Protein AF-A0A2R6JAK4-F1 (afdb_monomer)

Radius of gyration: 21.36 Å; Cα contacts (8 Å, 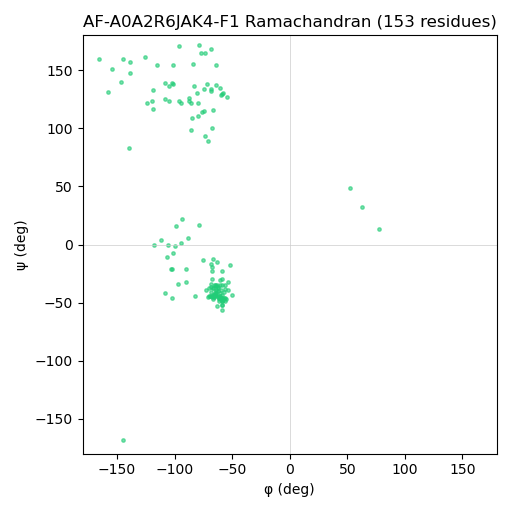|Δi|>4): 161; chains: 1; bounding box: 45×29×75 Å

Nearest PDB structures (foldseek):
  2oap-assembly1_2  TM=7.297E-01  e=2.676E-03  Archaeoglobus fulgidus DSM 4304
  2oap-assembly1_1  TM=7.590E-01  e=3.887E-03  Archaeoglobus fulgidus DSM 4304
  7p3f-assembly1_C  TM=3.387E-01  e=1.192E-01  Streptomyces coelicolor A3(2)
  7ype-assembly1_A  TM=3.867E-01  e=8.733E-01  African swine fever virus
  3dqg-assembly2_D  TM=3.217E-01  e=8.206E-01  Caenorhabditis elegans

Solvent-accessible surface area (backbone atoms only — not comparable to full-atom values): 9075 Å² total; per-residue (Å²): 111,68,72,58,53,54,50,51,55,52,51,51,54,48,45,54,46,67,38,65,48,67,52,86,87,57,61,60,70,68,69,31,36,43,98,88,68,43,74,28,74,28,41,74,68,18,50,47,71,69,48,58,56,95,50,22,64,41,33,37,46,73,51,72,50,75,77,45,81,52,45,29,34,40,39,35,25,42,26,75,81,78,72,44,81,44,82,42,81,32,47,58,72,74,49,73,69,54,48,53,49,50,54,51,50,51,56,50,46,56,51,47,62,73,66,47,88,57,76,57,79,80,77,55,56,74,70,54,50,51,52,51,52,52,54,52,46,51,55,53,34,43,75,69,71,73,51,93,72,80,87,72,77,91,122

Sequence (155 aa):
MEAAVETASTLARIVDTRTVDTDPGVDEEAFFATADGQTTVANRYDLEKAVPVAKRAHFREVTRYWVNKPYSFVVIFHSVKENEEKYYLVEPHVTEIEADLEDFLTRKLKTAIKYSSDEAAVEGSDADRDSVIEAETAQLLDRYGLYDGPIAGAG

Structure (mmCIF, N/CA/C/O backbone):
data_AF-A0A2R6JAK4-F1
#
_entry.id   AF-A0A2R6JAK4-F1
#
loop_
_atom_site.group_PDB
_atom_site.id
_atom_site.type_symbol
_atom_site.label_atom_id
_atom_site.label_alt_id
_atom_site.label_comp_id
_atom_site.label_asym_id
_atom_site.label_entity_id
_atom_site.label_seq_id
_atom_site.pdbx_PDB_ins_code
_atom_site.Cartn_x
_atom_site.Cartn_y
_atom_site.Cartn_z
_atom_site.occupancy
_atom_site.B_iso_or_equiv
_atom_site.auth_seq_id
_atom_site.auth_comp_id
_atom_site.auth_asym_id
_atom_site.auth_atom_id
_atom_site.pdbx_PDB_model_num
ATOM 1 N N . MET A 1 1 ? -2.879 6.536 -39.377 1.00 68.56 1 MET A N 1
ATOM 2 C CA . MET A 1 1 ? -2.091 5.375 -38.905 1.00 68.56 1 MET A CA 1
ATOM 3 C C . MET A 1 1 ? -0.776 5.819 -38.276 1.00 68.56 1 MET A C 1
ATOM 5 O O . MET A 1 1 ? -0.540 5.438 -37.144 1.00 68.56 1 MET A O 1
ATOM 9 N N . GLU A 1 2 ? 0.013 6.680 -38.922 1.00 82.62 2 GLU A N 1
ATOM 10 C CA . GLU A 1 2 ? 1.294 7.192 -38.390 1.00 82.62 2 GLU A CA 1
ATOM 11 C C . GLU A 1 2 ? 1.188 7.872 -37.008 1.00 82.62 2 GLU A C 1
ATOM 13 O O . GLU A 1 2 ? 1.863 7.456 -36.073 1.00 82.62 2 GLU A O 1
ATOM 18 N N . ALA A 1 3 ? 0.234 8.793 -36.819 1.00 86.62 3 ALA A N 1
ATOM 19 C CA . ALA A 1 3 ? 0.002 9.448 -35.522 1.00 86.62 3 ALA A CA 1
ATOM 20 C C . ALA A 1 3 ? -0.384 8.478 -34.381 1.00 86.62 3 ALA A C 1
ATOM 22 O O . ALA A 1 3 ? -0.061 8.707 -33.215 1.00 86.62 3 ALA A O 1
ATOM 23 N N . ALA A 1 4 ? -1.060 7.368 -34.704 1.00 89.31 4 ALA A N 1
ATOM 24 C CA . ALA A 1 4 ? -1.416 6.349 -33.714 1.00 89.31 4 ALA A CA 1
ATOM 25 C C . ALA A 1 4 ? -0.182 5.545 -33.271 1.00 89.31 4 ALA A C 1
ATOM 27 O O . ALA A 1 4 ? -0.029 5.262 -32.085 1.00 89.31 4 ALA A O 1
ATOM 28 N N . VAL A 1 5 ? 0.722 5.233 -34.206 1.00 92.31 5 VAL A N 1
ATOM 29 C CA . VAL A 1 5 ? 1.997 4.555 -33.916 1.00 92.31 5 VAL A CA 1
ATOM 30 C C . VAL A 1 5 ? 2.901 5.445 -33.065 1.00 92.31 5 VAL A C 1
ATOM 32 O O . VAL A 1 5 ? 3.474 4.984 -32.078 1.00 92.31 5 VAL A O 1
ATOM 35 N N . GLU A 1 6 ? 2.985 6.733 -33.392 1.00 92.38 6 GLU A N 1
ATOM 36 C CA . GLU A 1 6 ? 3.755 7.703 -32.612 1.00 92.38 6 GLU A CA 1
ATOM 37 C C . GLU A 1 6 ? 3.235 7.808 -31.171 1.00 92.38 6 GLU A C 1
ATOM 39 O O . GLU A 1 6 ? 4.014 7.718 -30.214 1.00 92.38 6 GLU A O 1
ATOM 44 N N . THR A 1 7 ? 1.912 7.898 -31.007 1.00 93.44 7 THR A N 1
ATOM 45 C CA . THR A 1 7 ? 1.262 7.940 -29.690 1.00 93.44 7 THR A CA 1
ATOM 46 C C . THR A 1 7 ? 1.547 6.669 -28.889 1.00 93.44 7 THR A C 1
ATOM 48 O O . THR A 1 7 ? 1.959 6.756 -27.732 1.00 93.44 7 THR A O 1
ATOM 51 N N . ALA A 1 8 ? 1.405 5.492 -29.506 1.00 92.56 8 ALA A N 1
ATOM 52 C CA . ALA A 1 8 ? 1.687 4.213 -28.858 1.00 92.56 8 ALA A CA 1
ATOM 53 C C . ALA A 1 8 ? 3.152 4.107 -28.404 1.00 92.56 8 ALA A C 1
ATOM 55 O O . ALA A 1 8 ? 3.420 3.728 -27.268 1.00 92.56 8 ALA A O 1
ATOM 56 N N . SER A 1 9 ? 4.102 4.516 -29.251 1.00 92.12 9 SER A N 1
ATOM 57 C CA . SER A 1 9 ? 5.531 4.504 -28.908 1.00 92.12 9 SER A CA 1
ATOM 58 C C . SER A 1 9 ? 5.872 5.453 -27.755 1.00 92.12 9 SER A C 1
ATOM 60 O O . SER A 1 9 ? 6.728 5.155 -26.924 1.00 92.12 9 SER A O 1
ATOM 62 N N . THR A 1 10 ? 5.187 6.596 -27.687 1.00 93.38 10 THR A N 1
ATOM 63 C CA . THR A 1 10 ? 5.365 7.579 -26.618 1.00 93.38 10 THR A CA 1
ATOM 64 C C . THR A 1 10 ? 4.814 7.043 -25.305 1.00 93.38 10 THR A C 1
ATOM 66 O O . THR A 1 10 ? 5.494 7.136 -24.284 1.00 93.38 10 THR A O 1
ATOM 69 N N . LEU A 1 11 ? 3.628 6.430 -25.333 1.00 92.81 11 LEU A N 1
ATOM 70 C CA . LEU A 1 11 ? 3.034 5.798 -24.159 1.00 92.81 11 LEU A CA 1
ATOM 71 C C . LEU A 1 11 ? 3.897 4.639 -23.649 1.00 92.81 11 LEU A C 1
ATOM 73 O O . LEU A 1 11 ? 4.160 4.585 -22.454 1.00 92.81 11 LEU A O 1
ATOM 77 N N . ALA A 1 12 ? 4.399 3.779 -24.539 1.00 91.06 12 ALA A N 1
ATOM 78 C CA . ALA A 1 12 ? 5.300 2.685 -24.173 1.00 91.06 12 ALA A CA 1
ATOM 79 C C . ALA A 1 12 ? 6.546 3.205 -23.440 1.00 91.06 12 ALA A C 1
ATOM 81 O O . ALA A 1 12 ? 6.864 2.744 -22.351 1.00 91.06 12 ALA A O 1
ATOM 82 N N . ARG A 1 13 ? 7.173 4.268 -23.961 1.00 89.94 13 ARG A N 1
ATOM 83 C CA . ARG A 1 13 ? 8.317 4.918 -23.299 1.00 89.94 13 ARG A CA 1
ATOM 84 C C . ARG A 1 13 ? 7.974 5.453 -21.906 1.00 89.94 13 ARG A C 1
ATOM 86 O O . ARG A 1 13 ? 8.804 5.395 -20.998 1.00 89.94 13 ARG A O 1
ATOM 93 N N . ILE A 1 14 ? 6.773 6.011 -21.742 1.00 91.62 14 ILE A N 1
ATOM 94 C CA . ILE A 1 14 ? 6.290 6.506 -20.448 1.00 91.62 14 ILE A CA 1
ATOM 95 C C . ILE A 1 14 ? 6.104 5.344 -19.473 1.00 91.62 14 ILE A C 1
ATOM 97 O O . ILE A 1 14 ? 6.544 5.473 -18.334 1.00 91.62 14 ILE A O 1
ATOM 101 N N . VAL A 1 15 ? 5.497 4.239 -19.909 1.00 89.94 15 VAL A N 1
ATOM 102 C CA . VAL A 1 15 ? 5.316 3.024 -19.102 1.00 89.94 15 VAL A CA 1
ATOM 103 C C . VAL A 1 15 ? 6.681 2.492 -18.665 1.00 89.94 15 VAL A C 1
ATOM 105 O O . VAL A 1 15 ? 6.962 2.505 -17.472 1.00 89.94 15 VAL A O 1
ATOM 108 N N . ASP A 1 16 ? 7.595 2.217 -19.597 1.00 87.44 16 ASP A N 1
ATOM 109 C CA . ASP A 1 16 ? 8.940 1.687 -19.300 1.00 87.44 16 ASP A CA 1
ATOM 110 C C . ASP A 1 16 ? 9.726 2.529 -18.280 1.00 87.44 16 ASP A C 1
ATOM 112 O O . ASP A 1 16 ? 10.540 2.019 -17.510 1.00 87.44 16 ASP A O 1
ATOM 116 N N . THR A 1 17 ? 9.506 3.846 -18.279 1.00 87.75 17 THR A N 1
ATOM 117 C CA . THR A 1 17 ? 10.217 4.767 -17.382 1.00 87.75 17 THR A CA 1
ATOM 118 C C . THR A 1 17 ? 9.496 4.961 -16.048 1.00 87.75 17 THR A C 1
ATOM 120 O O . THR A 1 17 ? 10.135 5.240 -15.031 1.00 87.75 17 THR A O 1
ATOM 123 N N . ARG A 1 18 ? 8.160 4.895 -16.037 1.00 89.00 18 ARG A N 1
ATOM 124 C CA . ARG A 1 18 ? 7.343 5.271 -14.877 1.00 89.00 18 ARG A CA 1
ATOM 125 C C . ARG A 1 18 ? 6.736 4.095 -14.144 1.00 89.00 18 ARG A C 1
ATOM 127 O O . ARG A 1 18 ? 6.258 4.347 -13.049 1.00 89.00 18 ARG A O 1
ATOM 134 N N . THR A 1 19 ? 6.766 2.874 -14.657 1.00 92.44 19 THR A N 1
ATOM 135 C CA . THR A 1 19 ? 6.253 1.694 -13.951 1.00 92.44 19 THR A CA 1
ATOM 136 C C . THR A 1 19 ? 7.363 0.707 -13.638 1.00 92.44 19 THR A C 1
ATOM 138 O O . THR A 1 19 ? 8.402 0.683 -14.294 1.00 92.44 19 THR A O 1
ATOM 141 N N . VAL A 1 20 ? 7.161 -0.086 -12.595 1.00 92.56 20 VAL A N 1
ATOM 142 C CA . VAL A 1 20 ? 8.054 -1.185 -12.231 1.00 92.56 20 VAL A CA 1
ATOM 143 C C . VAL A 1 20 ? 7.855 -2.351 -13.198 1.00 92.56 20 VAL A C 1
ATOM 145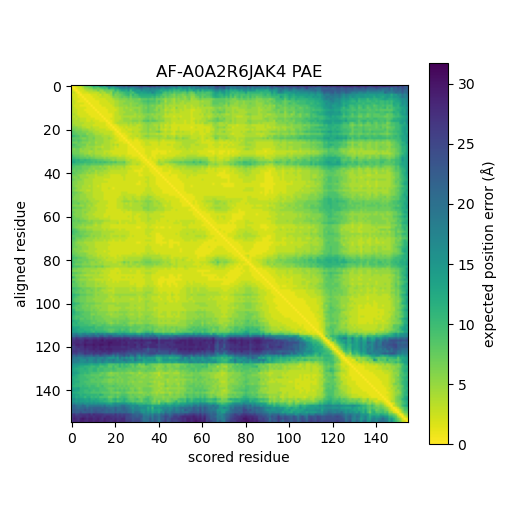 O O . VAL A 1 20 ? 6.718 -2.737 -13.459 1.00 92.56 20 VAL A O 1
ATOM 148 N N . ASP A 1 21 ? 8.949 -2.931 -13.688 1.00 92.19 21 ASP A N 1
ATOM 149 C CA . ASP A 1 21 ? 8.909 -4.121 -14.543 1.00 92.19 21 ASP A CA 1
ATOM 150 C C . ASP A 1 21 ? 8.637 -5.378 -13.701 1.00 92.19 21 ASP A C 1
ATOM 152 O O . ASP A 1 21 ? 9.443 -5.746 -12.836 1.00 92.19 21 ASP A O 1
ATOM 156 N N . THR A 1 22 ? 7.474 -5.986 -13.922 1.00 91.19 22 THR A N 1
ATOM 157 C CA . THR A 1 22 ? 6.982 -7.155 -13.187 1.00 91.19 22 THR A CA 1
ATOM 158 C C . THR A 1 22 ? 7.159 -8.441 -13.949 1.00 91.19 22 THR A C 1
ATOM 160 O O . THR A 1 22 ? 7.111 -8.453 -15.175 1.00 91.19 22 THR A O 1
ATOM 163 N N . ASP A 1 23 ? 7.250 -9.544 -13.214 1.00 92.31 23 ASP A N 1
ATOM 164 C CA . ASP A 1 23 ? 7.296 -10.869 -13.817 1.00 92.31 23 ASP A CA 1
ATOM 165 C C . ASP A 1 23 ? 5.950 -11.187 -14.506 1.00 92.31 23 ASP A C 1
ATOM 167 O O . ASP A 1 23 ? 4.930 -11.304 -13.821 1.00 92.31 23 ASP A O 1
ATOM 171 N N . PRO A 1 24 ? 5.911 -11.354 -15.845 1.00 88.75 24 PRO A N 1
ATOM 172 C CA . PRO A 1 24 ? 4.686 -11.690 -16.572 1.00 88.75 24 PRO A CA 1
ATOM 173 C C . PRO A 1 24 ? 4.148 -13.091 -16.244 1.00 88.75 24 PRO A C 1
ATOM 175 O O . PRO A 1 24 ? 3.031 -13.419 -16.641 1.00 88.75 24 PRO A O 1
ATOM 178 N N . GLY A 1 25 ? 4.930 -13.937 -15.564 1.00 90.12 25 GLY A N 1
ATOM 179 C CA . GLY A 1 25 ? 4.482 -15.229 -15.049 1.00 90.12 25 GLY A CA 1
ATOM 180 C C . GLY A 1 25 ? 3.594 -15.128 -13.806 1.00 90.12 25 GLY A C 1
ATOM 181 O O . GLY A 1 25 ? 2.959 -16.118 -13.440 1.00 90.12 25 GLY A O 1
ATOM 182 N N . VAL A 1 26 ? 3.528 -13.958 -13.162 1.00 91.00 26 VAL A N 1
ATOM 183 C CA . VAL A 1 26 ? 2.675 -13.720 -11.995 1.00 91.00 26 VAL A CA 1
ATOM 184 C C . VAL A 1 26 ? 1.283 -13.285 -12.449 1.00 91.00 26 VAL A C 1
ATOM 186 O O . VAL A 1 26 ? 1.118 -12.270 -13.121 1.00 91.00 26 VAL A O 1
ATOM 189 N N . ASP A 1 27 ? 0.262 -14.026 -12.021 1.00 93.94 27 ASP A N 1
ATOM 190 C CA . ASP A 1 27 ? -1.132 -13.591 -12.126 1.00 93.94 27 ASP A CA 1
ATOM 191 C C . ASP A 1 27 ? -1.401 -12.494 -11.081 1.00 93.94 27 ASP A C 1
ATOM 193 O O . ASP A 1 27 ? -1.658 -12.776 -9.907 1.00 93.94 27 ASP A O 1
ATOM 197 N N . GLU A 1 28 ? -1.261 -11.228 -11.486 1.00 90.81 28 GLU A N 1
ATOM 198 C CA . GLU A 1 28 ? -1.423 -10.085 -10.581 1.00 90.81 28 GLU A CA 1
ATOM 199 C C . GLU A 1 28 ? -2.852 -9.951 -10.045 1.00 90.81 28 GLU A C 1
ATOM 201 O O . GLU A 1 28 ? -3.031 -9.564 -8.889 1.00 90.81 28 GLU A O 1
ATOM 206 N N . GLU A 1 29 ? -3.859 -10.287 -10.853 1.00 92.25 29 GLU A N 1
ATOM 207 C CA . GLU A 1 29 ? -5.263 -10.208 -10.445 1.00 92.25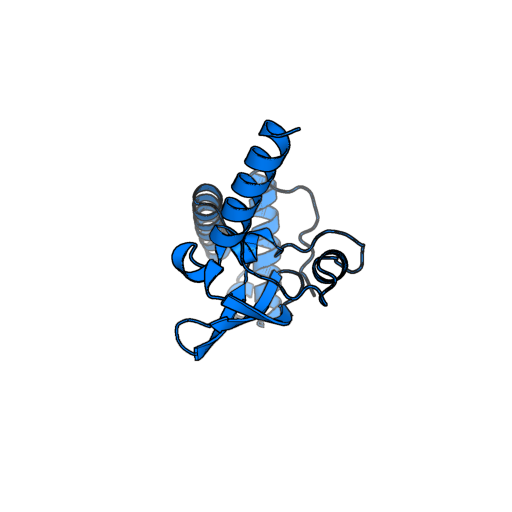 29 GLU A CA 1
ATOM 208 C C . GLU A 1 29 ? -5.545 -11.227 -9.338 1.00 92.25 29 GLU A C 1
ATOM 210 O O . GLU A 1 29 ? -6.080 -10.867 -8.288 1.00 92.25 29 GLU A O 1
ATOM 215 N N . ALA A 1 30 ? -5.087 -12.471 -9.508 1.00 94.12 30 ALA A N 1
ATOM 216 C CA . ALA A 1 30 ? -5.197 -13.496 -8.474 1.00 94.12 30 ALA A CA 1
ATOM 217 C C . ALA A 1 30 ? -4.342 -13.178 -7.234 1.00 94.12 30 ALA A C 1
ATOM 219 O O . ALA A 1 30 ? -4.761 -13.437 -6.102 1.00 94.12 30 ALA A O 1
ATOM 220 N N . PHE A 1 31 ? -3.145 -12.609 -7.418 1.00 94.94 31 PHE A N 1
ATOM 221 C CA . PHE A 1 31 ? -2.254 -12.263 -6.307 1.00 94.94 31 PHE A CA 1
ATOM 222 C C . PHE A 1 31 ? -2.865 -11.196 -5.391 1.00 94.94 31 PHE A C 1
ATOM 224 O O . PHE A 1 31 ? -2.779 -11.325 -4.164 1.00 94.94 31 PHE A O 1
ATOM 231 N N . PHE A 1 32 ? -3.506 -10.182 -5.981 1.00 96.12 32 PHE A N 1
ATOM 232 C CA . PHE A 1 32 ? -4.169 -9.082 -5.280 1.00 96.12 32 PHE A CA 1
ATOM 233 C C . PHE A 1 32 ? -5.662 -9.325 -5.029 1.00 96.12 32 PHE A C 1
ATOM 235 O O . PHE A 1 32 ? -6.402 -8.373 -4.795 1.00 96.12 32 PHE A O 1
ATOM 242 N N . ALA A 1 33 ? -6.112 -10.582 -5.023 1.00 95.38 33 ALA A N 1
ATOM 243 C CA . ALA A 1 33 ? -7.465 -10.955 -4.621 1.00 95.38 33 ALA A CA 1
ATOM 244 C C . ALA A 1 33 ? -7.499 -11.543 -3.197 1.00 95.38 33 ALA A C 1
ATOM 246 O O . ALA A 1 33 ? -6.642 -12.344 -2.798 1.00 95.38 33 ALA A O 1
ATOM 247 N N . THR A 1 34 ? -8.504 -11.167 -2.409 1.00 92.06 34 THR A N 1
ATOM 248 C CA . THR A 1 34 ? -8.858 -11.802 -1.130 1.00 92.06 34 THR A CA 1
ATOM 249 C C . THR A 1 34 ? -9.636 -13.102 -1.366 1.00 92.06 34 THR A C 1
ATOM 251 O O . THR A 1 34 ? -10.015 -13.414 -2.495 1.00 92.06 34 THR A O 1
ATOM 254 N N . ALA A 1 35 ? -9.878 -13.883 -0.306 1.00 88.44 35 ALA A N 1
ATOM 255 C CA . ALA A 1 35 ? -10.660 -15.123 -0.398 1.00 88.44 35 ALA A CA 1
ATOM 256 C C . ALA A 1 35 ? -12.087 -14.891 -0.933 1.00 88.44 35 ALA A C 1
ATOM 258 O O . ALA A 1 35 ? -12.627 -15.744 -1.632 1.00 88.44 35 ALA A O 1
ATOM 259 N N . ASP A 1 36 ? -12.646 -13.710 -0.665 1.00 88.75 36 ASP A N 1
ATOM 260 C CA . ASP A 1 36 ? -13.974 -13.290 -1.117 1.00 88.75 36 ASP A CA 1
ATOM 261 C C . ASP A 1 36 ? -13.957 -12.616 -2.503 1.00 88.75 36 ASP A C 1
ATOM 263 O O . ASP A 1 36 ? -14.975 -12.103 -2.966 1.00 88.75 36 ASP A O 1
ATOM 267 N N . GLY A 1 37 ? -12.802 -12.596 -3.180 1.00 88.56 37 GLY A N 1
ATOM 268 C CA . GLY A 1 37 ? -12.640 -12.016 -4.515 1.00 88.56 37 GLY A CA 1
ATOM 269 C C . GLY A 1 37 ? -12.562 -10.486 -4.547 1.00 88.56 37 GLY A C 1
ATOM 270 O O . GLY A 1 37 ? -12.684 -9.896 -5.618 1.00 88.56 37 GLY A O 1
ATOM 271 N N . GLN A 1 38 ? -12.367 -9.827 -3.403 1.00 91.75 38 GLN A N 1
ATOM 272 C CA . GLN A 1 38 ? -12.135 -8.381 -3.347 1.00 91.75 38 GLN A CA 1
ATOM 273 C C . GLN A 1 38 ? -10.655 -8.061 -3.577 1.00 91.75 38 GLN A C 1
ATOM 275 O O . GLN A 1 38 ? -9.790 -8.889 -3.301 1.00 91.75 38 GLN A O 1
ATOM 280 N N . THR A 1 39 ? -10.338 -6.855 -4.048 1.00 93.75 39 THR A N 1
ATOM 281 C CA . THR A 1 39 ? -8.940 -6.411 -4.139 1.00 93.75 39 THR A CA 1
ATOM 282 C C . THR A 1 39 ? -8.320 -6.304 -2.743 1.00 93.75 39 THR A C 1
ATOM 284 O O . THR A 1 39 ? -8.955 -5.812 -1.809 1.00 93.75 39 THR A O 1
ATOM 287 N N . THR A 1 40 ? -7.080 -6.763 -2.589 1.00 95.94 40 THR A N 1
ATOM 288 C CA . THR A 1 40 ? -6.306 -6.608 -1.353 1.00 95.94 40 THR A CA 1
ATOM 289 C C . THR A 1 40 ? -6.023 -5.138 -1.053 1.00 95.94 40 THR A C 1
ATOM 291 O O . THR A 1 40 ? -5.969 -4.303 -1.955 1.00 95.94 40 THR A O 1
ATOM 294 N N . VAL A 1 41 ? -5.815 -4.823 0.229 1.00 95.06 41 VAL A N 1
ATOM 295 C CA . VAL A 1 41 ? -5.555 -3.447 0.673 1.00 95.06 41 VAL A CA 1
ATOM 296 C C . VAL A 1 41 ? -4.254 -2.934 0.061 1.00 95.06 41 VAL A C 1
ATOM 298 O O . VAL A 1 41 ? -4.272 -1.913 -0.619 1.00 95.06 41 VAL A O 1
ATOM 301 N N . ALA A 1 42 ? -3.156 -3.679 0.224 1.00 96.75 42 ALA A N 1
ATOM 302 C CA . ALA A 1 42 ? -1.943 -3.432 -0.544 1.00 96.75 42 ALA A CA 1
ATOM 303 C C . ALA A 1 42 ? -2.065 -4.057 -1.936 1.00 96.75 42 ALA A C 1
ATOM 305 O O . ALA A 1 42 ? -2.419 -5.230 -2.077 1.00 96.75 42 ALA A O 1
ATOM 306 N N . ASN A 1 43 ? -1.770 -3.283 -2.971 1.00 95.81 43 ASN A N 1
ATOM 307 C CA . ASN A 1 43 ? -1.954 -3.667 -4.362 1.00 95.81 43 ASN A CA 1
ATOM 308 C C . ASN A 1 43 ? -0.848 -3.101 -5.276 1.00 95.81 43 ASN A C 1
ATOM 310 O O . ASN A 1 43 ? 0.194 -2.606 -4.832 1.00 95.81 43 ASN A O 1
ATOM 314 N N . ARG A 1 44 ? -1.065 -3.194 -6.593 1.00 95.19 44 ARG A N 1
ATOM 315 C CA . ARG A 1 44 ? -0.141 -2.711 -7.628 1.00 95.19 44 ARG A CA 1
ATOM 316 C C . ARG A 1 44 ? 0.252 -1.240 -7.454 1.00 95.19 44 ARG A C 1
ATOM 318 O O . ARG A 1 44 ? 1.409 -0.890 -7.682 1.00 95.19 44 ARG A O 1
ATOM 325 N N . TYR A 1 45 ? -0.684 -0.381 -7.063 1.00 95.00 45 TYR A N 1
ATOM 326 C CA . TYR A 1 45 ? -0.430 1.041 -6.835 1.00 95.00 45 TYR A CA 1
ATOM 327 C C . TYR A 1 45 ? 0.609 1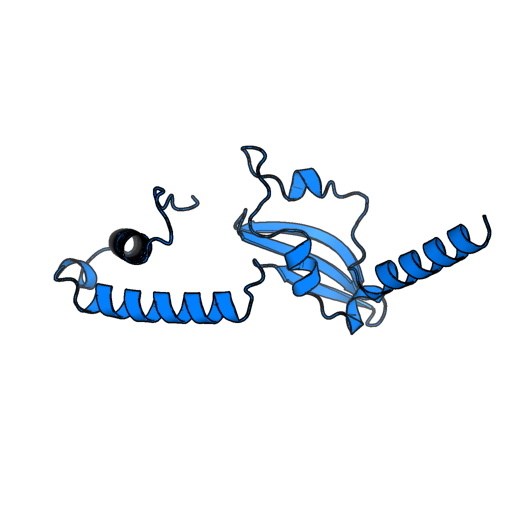.264 -5.730 1.00 95.00 45 TYR A C 1
ATOM 329 O O . TYR A 1 45 ? 1.513 2.085 -5.890 1.00 95.00 45 TYR A O 1
ATOM 337 N N . ASP A 1 46 ? 0.527 0.494 -4.649 1.00 96.88 46 ASP A N 1
ATOM 338 C CA . ASP A 1 46 ? 1.421 0.624 -3.499 1.00 96.88 46 ASP A CA 1
ATOM 339 C C . ASP A 1 46 ? 2.838 0.171 -3.838 1.00 96.88 46 ASP A C 1
ATOM 341 O O . ASP A 1 46 ? 3.812 0.830 -3.473 1.00 96.88 46 ASP A O 1
ATOM 345 N N . LEU A 1 47 ? 2.962 -0.890 -4.644 1.00 95.94 47 LEU A N 1
ATOM 346 C CA . LEU A 1 47 ? 4.249 -1.321 -5.184 1.00 95.94 47 LEU A CA 1
ATOM 347 C C . LEU A 1 47 ? 4.907 -0.212 -6.008 1.00 95.94 47 LEU A C 1
ATOM 349 O O . LEU A 1 47 ? 6.091 0.086 -5.836 1.00 95.94 47 LEU A O 1
ATOM 353 N N . GLU A 1 48 ? 4.138 0.426 -6.889 1.00 95.56 48 GLU A N 1
ATOM 354 C CA . GLU A 1 48 ? 4.642 1.551 -7.665 1.00 95.56 48 GLU A CA 1
ATOM 355 C C . GLU A 1 48 ? 5.112 2.668 -6.731 1.00 95.56 48 GLU A C 1
ATOM 357 O O . GLU A 1 48 ? 6.225 3.171 -6.880 1.00 95.56 48 GLU A O 1
ATOM 362 N N . LYS A 1 49 ? 4.319 3.033 -5.723 1.00 95.94 49 LYS A N 1
ATOM 363 C CA . LYS A 1 49 ? 4.671 4.089 -4.764 1.00 95.94 49 LYS A CA 1
ATOM 364 C C . LYS A 1 49 ? 5.905 3.769 -3.921 1.00 95.94 49 LYS A C 1
ATOM 366 O O . LYS A 1 49 ? 6.691 4.682 -3.671 1.00 95.94 49 LYS A O 1
ATOM 371 N N . ALA A 1 50 ? 6.120 2.507 -3.560 1.00 95.50 50 ALA A N 1
ATOM 372 C CA . ALA A 1 50 ? 7.277 2.068 -2.784 1.00 95.50 50 ALA A CA 1
ATOM 373 C C . ALA A 1 50 ? 8.604 2.188 -3.558 1.00 95.50 50 ALA A C 1
ATOM 375 O O . ALA A 1 50 ? 9.659 2.425 -2.962 1.00 95.50 50 ALA A O 1
ATOM 376 N N . VAL A 1 51 ? 8.582 2.056 -4.891 1.00 95.25 51 VAL A N 1
ATOM 377 C CA . VAL A 1 51 ? 9.799 2.102 -5.717 1.00 95.25 51 VAL A CA 1
ATOM 378 C C . VAL A 1 51 ? 10.051 3.515 -6.270 1.00 95.25 51 VAL A C 1
ATOM 380 O O . VAL A 1 51 ? 9.245 4.037 -7.053 1.00 95.25 51 VAL A O 1
ATOM 383 N N . PRO A 1 52 ? 11.212 4.141 -5.976 1.00 94.25 52 PRO A N 1
ATOM 384 C CA . PRO A 1 52 ? 11.561 5.445 -6.534 1.00 94.25 52 PRO A CA 1
ATOM 385 C C . PRO A 1 52 ? 11.572 5.433 -8.065 1.00 94.25 52 PRO A C 1
ATOM 387 O O . PRO A 1 52 ? 12.243 4.596 -8.668 1.00 94.25 52 PRO A O 1
ATOM 390 N N . VAL A 1 53 ? 10.903 6.405 -8.698 1.00 92.88 53 VAL A N 1
ATOM 391 C CA . VAL A 1 53 ? 10.758 6.497 -10.169 1.00 92.88 53 VAL A CA 1
ATOM 392 C C . VAL A 1 53 ? 12.099 6.360 -10.896 1.00 92.88 53 VAL A C 1
ATOM 394 O O . VAL A 1 53 ? 12.209 5.593 -11.844 1.00 92.88 53 VAL A O 1
ATOM 397 N N . ALA A 1 54 ? 13.150 7.021 -10.400 1.00 91.44 54 ALA A N 1
ATOM 398 C CA . ALA A 1 54 ? 14.487 6.984 -11.000 1.00 91.44 54 ALA A CA 1
ATOM 399 C C . ALA A 1 54 ? 15.148 5.589 -11.018 1.00 91.44 54 ALA A C 1
ATOM 401 O O . ALA A 1 54 ? 16.145 5.397 -11.711 1.00 91.44 54 ALA A O 1
ATOM 402 N N . LYS A 1 55 ? 14.635 4.627 -10.240 1.00 91.75 55 LYS A N 1
ATOM 403 C CA . LYS A 1 55 ? 15.160 3.258 -10.155 1.00 91.75 55 LYS A CA 1
ATOM 404 C C . LYS A 1 55 ? 14.323 2.240 -10.934 1.00 91.75 55 LYS A C 1
ATOM 406 O O . LYS A 1 55 ? 14.867 1.202 -11.293 1.00 91.75 55 LYS A O 1
ATOM 411 N N . ARG A 1 56 ? 13.048 2.535 -11.229 1.00 93.00 56 ARG A N 1
ATOM 412 C CA . ARG A 1 56 ? 12.079 1.574 -11.800 1.00 93.00 56 ARG A CA 1
ATOM 413 C C . ARG A 1 56 ? 12.573 0.923 -13.090 1.00 93.00 56 ARG A C 1
ATOM 415 O O . ARG A 1 56 ? 12.589 -0.297 -13.180 1.00 93.00 56 ARG A O 1
ATOM 422 N N . ALA A 1 57 ? 13.098 1.721 -14.021 1.00 92.44 57 ALA A N 1
ATOM 423 C CA . ALA A 1 57 ? 13.617 1.231 -15.302 1.00 92.44 57 ALA A CA 1
ATOM 424 C C . ALA A 1 57 ? 14.755 0.196 -15.162 1.00 92.44 57 ALA A C 1
ATOM 426 O O . ALA A 1 57 ? 14.995 -0.595 -16.077 1.00 92.44 57 ALA A O 1
ATOM 427 N N . HIS A 1 58 ? 15.459 0.190 -14.024 1.00 93.38 58 HIS A N 1
ATOM 428 C CA . HIS A 1 58 ? 16.594 -0.693 -13.757 1.00 93.38 58 HIS A CA 1
ATOM 429 C C . HIS A 1 58 ? 16.241 -1.918 -12.913 1.00 93.38 58 HIS A C 1
ATOM 431 O O . HIS A 1 58 ? 17.129 -2.714 -12.611 1.00 93.38 58 HIS A O 1
ATOM 437 N N . PHE A 1 59 ? 14.991 -2.065 -12.491 1.00 95.56 59 PHE A N 1
ATOM 438 C CA . PHE A 1 59 ? 14.560 -3.191 -11.676 1.00 95.56 59 PHE A CA 1
ATOM 439 C C . PHE A 1 59 ? 13.829 -4.206 -12.537 1.00 95.56 59 PHE A C 1
ATOM 441 O O . PHE A 1 59 ? 13.061 -3.842 -13.423 1.00 95.56 59 PHE A O 1
ATOM 448 N N . ARG A 1 60 ? 14.114 -5.481 -12.293 1.00 95.25 60 ARG A N 1
ATOM 449 C CA . ARG A 1 60 ? 13.405 -6.622 -12.866 1.00 95.25 60 ARG A CA 1
ATOM 450 C C . ARG A 1 60 ? 12.917 -7.472 -11.720 1.00 95.25 60 ARG A C 1
ATOM 452 O O . ARG A 1 60 ? 13.721 -7.848 -10.867 1.00 95.25 60 ARG A O 1
ATOM 459 N N . GLU A 1 61 ? 11.616 -7.691 -11.646 1.00 96.38 61 GLU A N 1
ATOM 460 C CA . GLU A 1 61 ? 11.063 -8.535 -10.600 1.00 96.38 61 GLU A CA 1
ATOM 461 C C . GLU A 1 61 ? 11.625 -9.955 -10.700 1.00 96.38 61 GLU A C 1
ATOM 463 O O . GLU A 1 61 ? 11.726 -10.525 -11.784 1.00 96.38 61 GLU A O 1
ATOM 468 N N . VAL A 1 62 ? 12.015 -10.500 -9.552 1.00 96.19 62 VAL A N 1
ATOM 469 C CA . VAL A 1 62 ? 12.457 -11.888 -9.403 1.00 96.19 62 VAL A CA 1
ATOM 470 C C . VAL A 1 62 ? 11.337 -12.722 -8.801 1.00 96.19 62 VAL A C 1
ATOM 472 O O . VAL A 1 62 ? 11.075 -13.832 -9.249 1.00 96.19 62 VAL A O 1
ATOM 475 N N . THR A 1 63 ? 10.703 -12.210 -7.747 1.00 95.44 63 THR A N 1
ATOM 476 C CA . THR A 1 63 ? 9.605 -12.889 -7.062 1.00 95.44 63 THR A CA 1
ATOM 477 C C . THR A 1 63 ? 8.862 -11.923 -6.145 1.00 95.44 63 THR A C 1
ATOM 479 O O . THR A 1 63 ? 9.420 -10.908 -5.708 1.00 95.44 63 THR A O 1
ATOM 482 N N . ARG A 1 64 ? 7.625 -12.282 -5.800 1.00 96.38 64 ARG A N 1
ATOM 483 C CA . ARG A 1 64 ? 6.816 -11.617 -4.781 1.00 96.38 64 ARG A CA 1
ATOM 484 C C . ARG A 1 64 ? 6.072 -12.631 -3.921 1.00 96.38 64 ARG A C 1
ATOM 486 O O . ARG A 1 64 ? 5.657 -13.681 -4.409 1.00 96.38 64 ARG A O 1
ATOM 493 N N . TYR A 1 65 ? 5.868 -12.308 -2.648 1.00 96.38 65 TYR A N 1
ATOM 494 C CA . TYR A 1 65 ? 5.090 -13.138 -1.726 1.00 96.38 65 TYR A CA 1
ATOM 495 C C . TYR A 1 65 ? 4.493 -12.313 -0.583 1.00 96.38 65 TYR A C 1
ATOM 497 O O . TYR A 1 65 ? 5.049 -11.298 -0.163 1.00 96.38 65 TYR A O 1
ATOM 505 N N . TRP A 1 66 ? 3.352 -12.765 -0.067 1.00 97.69 66 TRP A N 1
ATOM 506 C CA . TRP A 1 66 ? 2.674 -12.146 1.070 1.00 97.69 66 TRP A CA 1
ATOM 507 C C . TRP A 1 66 ? 3.428 -12.400 2.380 1.00 97.69 66 TRP A C 1
ATOM 509 O O . TRP A 1 66 ? 3.878 -13.518 2.627 1.00 97.69 66 TRP A O 1
ATOM 519 N N . VAL A 1 67 ? 3.526 -11.373 3.227 1.00 97.25 67 VAL A N 1
ATOM 520 C CA . VAL A 1 67 ? 4.042 -11.486 4.604 1.00 97.25 67 VAL A CA 1
ATOM 521 C C . VAL A 1 67 ? 2.901 -11.345 5.607 1.00 97.25 67 VAL A C 1
ATOM 523 O O . VAL A 1 67 ? 2.825 -12.120 6.553 1.00 97.25 67 VAL A O 1
ATOM 526 N N . ASN A 1 68 ? 1.986 -10.407 5.360 1.00 95.00 68 ASN A N 1
ATOM 527 C CA . ASN A 1 68 ? 0.760 -10.227 6.129 1.00 95.00 68 ASN A CA 1
ATOM 528 C C . ASN A 1 68 ? -0.392 -9.895 5.170 1.00 95.00 68 ASN A C 1
ATOM 530 O O . ASN A 1 68 ? -0.677 -8.728 4.908 1.00 95.00 68 ASN A O 1
ATOM 534 N N . LYS A 1 6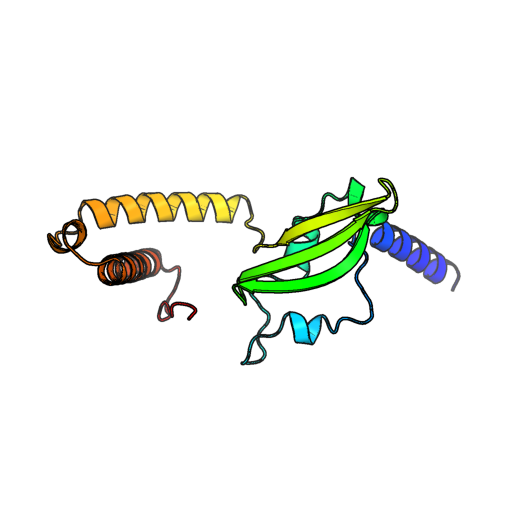9 ? -1.013 -10.910 4.561 1.00 94.62 69 LYS A N 1
ATOM 535 C CA . LYS A 1 69 ? -2.129 -10.696 3.624 1.00 94.62 69 LYS A CA 1
ATOM 536 C C . LYS A 1 69 ? -3.355 -10.184 4.395 1.00 94.62 69 LYS A C 1
ATOM 538 O O . LYS A 1 69 ? -3.684 -10.803 5.399 1.00 94.62 69 LYS A O 1
ATOM 543 N N . PRO A 1 70 ? -4.070 -9.135 3.933 1.00 95.69 70 PRO A N 1
ATOM 544 C CA . PRO A 1 70 ? -3.962 -8.407 2.655 1.00 95.69 70 PRO A CA 1
ATOM 545 C C . PRO A 1 70 ? -3.173 -7.081 2.712 1.00 95.69 70 PRO A C 1
ATOM 547 O O . PRO A 1 70 ? -3.307 -6.255 1.806 1.00 95.69 70 PRO A O 1
ATOM 550 N N . TYR A 1 71 ? -2.393 -6.849 3.766 1.00 95.12 71 TYR A N 1
ATOM 551 C CA . TYR A 1 71 ? -1.773 -5.555 4.069 1.00 95.12 71 TYR A CA 1
ATOM 552 C C . TYR A 1 71 ? -0.333 -5.415 3.595 1.00 95.12 71 TYR A C 1
ATOM 554 O O . TYR A 1 71 ? 0.061 -4.318 3.231 1.00 95.12 71 TYR A O 1
ATOM 562 N N . SER A 1 72 ? 0.474 -6.476 3.601 1.00 97.19 72 SER A N 1
ATOM 563 C CA . SER A 1 72 ? 1.879 -6.348 3.216 1.00 97.19 72 SER A CA 1
ATOM 564 C C . SER A 1 72 ? 2.454 -7.565 2.511 1.00 97.19 72 SER A C 1
ATOM 566 O O . SER A 1 72 ? 2.210 -8.728 2.857 1.00 97.19 72 SER A O 1
ATOM 568 N N . PHE A 1 73 ? 3.268 -7.279 1.504 1.00 97.69 73 PHE A N 1
ATOM 569 C CA . PHE A 1 73 ? 3.986 -8.267 0.715 1.00 97.69 73 PHE A CA 1
ATOM 570 C C . PHE A 1 73 ? 5.404 -7.781 0.438 1.00 97.69 73 PHE A C 1
ATOM 572 O O . PHE A 1 73 ? 5.701 -6.587 0.486 1.00 97.69 73 PHE A O 1
ATOM 579 N N . VAL A 1 74 ? 6.295 -8.725 0.164 1.00 98.00 74 VAL A N 1
ATOM 580 C CA . VAL A 1 74 ? 7.668 -8.433 -0.237 1.00 98.00 74 VAL A CA 1
ATOM 581 C C . VAL A 1 74 ? 7.803 -8.688 -1.726 1.00 98.00 74 VAL A C 1
ATOM 583 O O . VAL A 1 74 ? 7.324 -9.705 -2.229 1.00 98.00 74 VAL A O 1
ATOM 586 N N . VAL A 1 75 ? 8.483 -7.775 -2.416 1.00 97.44 75 VAL A N 1
ATOM 587 C CA . VAL A 1 75 ? 8.942 -7.969 -3.793 1.00 97.44 75 VAL A CA 1
ATOM 588 C C . VAL A 1 75 ? 10.456 -7.881 -3.827 1.00 97.44 75 VAL A C 1
ATOM 590 O O . VAL A 1 75 ? 11.060 -6.968 -3.254 1.00 97.44 75 VAL A O 1
ATOM 593 N N . ILE A 1 76 ? 11.067 -8.843 -4.507 1.00 97.00 76 ILE A N 1
ATOM 594 C CA . ILE A 1 76 ? 12.506 -8.891 -4.729 1.00 97.00 76 ILE A CA 1
ATOM 595 C C . ILE A 1 76 ? 12.767 -8.483 -6.174 1.00 97.00 76 ILE A C 1
ATOM 597 O O . ILE A 1 76 ? 12.254 -9.101 -7.107 1.00 97.00 76 ILE A O 1
ATOM 601 N N . PHE A 1 77 ? 13.585 -7.449 -6.354 1.00 97.56 77 PHE A N 1
ATOM 602 C CA . PHE A 1 77 ? 14.041 -6.987 -7.660 1.00 97.56 77 PHE A CA 1
ATOM 603 C C . PHE A 1 77 ? 15.509 -7.317 -7.871 1.00 97.56 77 PHE A C 1
ATOM 605 O O . PHE A 1 77 ? 16.332 -7.071 -6.993 1.00 97.56 77 PHE A O 1
ATOM 612 N N . HIS A 1 78 ? 15.867 -7.754 -9.070 1.00 97.00 78 HIS A N 1
ATOM 613 C CA . HIS A 1 78 ? 17.240 -7.699 -9.541 1.00 97.00 78 HIS A CA 1
ATOM 614 C C . HIS A 1 78 ? 17.505 -6.318 -10.162 1.00 97.00 78 HIS A C 1
ATOM 616 O O . HIS A 1 78 ? 16.821 -5.899 -11.100 1.00 97.00 78 HIS A O 1
ATOM 622 N N . SER A 1 79 ? 18.488 -5.590 -9.630 1.00 96.38 79 SER A N 1
ATOM 623 C CA . SER A 1 79 ? 18.926 -4.293 -10.153 1.00 96.38 79 SER A CA 1
ATOM 624 C C . SER A 1 79 ? 19.945 -4.494 -11.269 1.00 96.38 79 SER A C 1
ATOM 626 O O . SER A 1 79 ? 21.098 -4.813 -10.991 1.00 96.38 79 SER A O 1
ATOM 628 N N . VAL A 1 80 ? 19.579 -4.226 -12.526 1.00 94.81 80 VAL A N 1
ATOM 629 C CA . VAL A 1 80 ? 20.516 -4.365 -13.663 1.00 94.81 80 VAL A CA 1
ATOM 630 C C . VAL A 1 80 ? 21.651 -3.339 -13.632 1.00 94.81 80 VAL A C 1
ATOM 632 O O . VAL A 1 80 ? 22.671 -3.518 -14.289 1.00 94.81 80 VAL A O 1
ATOM 635 N N . LYS A 1 81 ? 21.472 -2.242 -12.887 1.00 94.00 81 LYS A N 1
ATOM 636 C CA . LYS A 1 81 ? 22.468 -1.172 -12.767 1.00 94.00 81 LYS A CA 1
ATOM 637 C C . LYS A 1 81 ? 23.548 -1.501 -11.737 1.00 94.00 81 LYS A C 1
ATOM 639 O O . LYS A 1 81 ? 24.722 -1.266 -11.992 1.00 94.00 81 LYS A O 1
ATOM 644 N N . GLU A 1 82 ? 23.134 -2.020 -10.586 1.00 94.69 82 GLU A N 1
ATOM 645 C CA . GLU A 1 82 ? 24.027 -2.296 -9.451 1.00 94.69 82 GLU A CA 1
ATOM 646 C C . GLU A 1 82 ? 24.397 -3.790 -9.351 1.00 94.69 82 GLU A C 1
ATOM 648 O O . GLU A 1 82 ? 25.253 -4.162 -8.557 1.00 94.69 82 GLU A O 1
ATOM 653 N N . ASN A 1 83 ? 23.775 -4.643 -10.178 1.00 95.00 83 ASN A N 1
ATOM 654 C CA . ASN A 1 83 ? 23.944 -6.098 -10.209 1.00 95.00 83 ASN A CA 1
ATOM 655 C C . ASN A 1 83 ? 23.746 -6.762 -8.832 1.00 95.00 83 ASN A C 1
ATOM 657 O O . ASN A 1 83 ? 24.562 -7.562 -8.377 1.00 95.00 83 ASN A O 1
ATOM 661 N N . GLU A 1 84 ? 22.654 -6.407 -8.155 1.00 96.12 84 GLU A N 1
ATOM 662 C CA . GLU A 1 84 ? 22.315 -6.890 -6.813 1.00 96.12 84 GLU A CA 1
ATOM 663 C C . GLU A 1 84 ? 20.800 -7.058 -6.640 1.00 96.12 84 GLU A C 1
ATOM 665 O O . GLU A 1 84 ? 20.006 -6.449 -7.364 1.00 96.12 84 GLU A O 1
ATOM 670 N N . GLU A 1 85 ? 20.403 -7.861 -5.655 1.00 97.25 85 GLU A N 1
ATOM 671 C CA . GLU A 1 85 ? 19.004 -8.011 -5.257 1.00 97.25 85 GLU A CA 1
ATOM 672 C C . GLU A 1 85 ? 18.576 -6.889 -4.307 1.00 97.25 85 GLU A C 1
ATOM 674 O O . GLU A 1 85 ? 19.284 -6.527 -3.363 1.00 97.25 85 GLU A O 1
ATOM 679 N N . LYS A 1 86 ? 17.387 -6.339 -4.542 1.00 96.31 86 LYS A N 1
ATOM 680 C CA . LYS A 1 86 ? 16.763 -5.310 -3.717 1.00 96.31 86 LYS A CA 1
ATOM 681 C C . LYS A 1 86 ? 15.442 -5.819 -3.169 1.00 96.31 86 LYS A C 1
ATOM 683 O O . LYS A 1 86 ? 14.546 -6.172 -3.929 1.00 96.31 86 LYS A O 1
ATOM 688 N N . TYR A 1 87 ? 15.331 -5.793 -1.848 1.00 97.25 87 TYR A N 1
ATOM 689 C CA . TYR A 1 87 ? 14.153 -6.223 -1.109 1.00 97.25 87 TYR A CA 1
ATOM 690 C C . TYR A 1 87 ? 13.291 -5.004 -0.800 1.00 97.25 87 TYR A C 1
ATOM 692 O O . TYR A 1 87 ? 13.769 -4.044 -0.191 1.00 97.25 87 TYR A O 1
ATOM 700 N N . TYR A 1 88 ? 12.033 -5.047 -1.223 1.00 97.38 88 TYR A N 1
ATOM 701 C CA . TYR A 1 88 ? 11.044 -4.017 -0.937 1.00 97.38 88 TYR A CA 1
ATOM 702 C C . TYR A 1 88 ? 9.899 -4.633 -0.141 1.00 97.38 88 TYR A C 1
ATOM 704 O O . TYR A 1 88 ? 9.205 -5.512 -0.646 1.00 97.38 88 TYR A O 1
ATOM 712 N N . LEU A 1 89 ? 9.714 -4.163 1.095 1.00 97.81 89 LEU A N 1
ATOM 713 C CA . LEU A 1 89 ? 8.474 -4.360 1.839 1.00 97.81 89 LEU A CA 1
ATOM 714 C C . LEU A 1 89 ? 7.465 -3.333 1.326 1.00 97.81 89 LEU A C 1
ATOM 716 O O . LEU A 1 89 ? 7.746 -2.134 1.343 1.00 97.81 89 LEU A O 1
ATOM 720 N N . VAL A 1 90 ? 6.329 -3.812 0.834 1.00 98.00 90 VAL A N 1
ATOM 721 C CA . VAL A 1 90 ? 5.249 -2.979 0.312 1.00 98.00 90 VAL A CA 1
ATOM 722 C C . VAL A 1 90 ? 4.090 -3.014 1.296 1.00 98.00 90 VAL A C 1
ATOM 724 O O . VAL A 1 90 ? 3.601 -4.089 1.642 1.00 98.00 90 VAL A O 1
ATOM 727 N N . GLU A 1 91 ? 3.663 -1.828 1.713 1.00 96.94 91 GLU A N 1
ATOM 728 C CA . GLU A 1 91 ? 2.512 -1.561 2.579 1.00 96.94 91 GLU A CA 1
ATOM 729 C C . GLU A 1 91 ? 1.591 -0.553 1.872 1.00 96.94 91 GLU A C 1
ATOM 731 O O . GLU A 1 91 ? 2.054 0.121 0.942 1.00 96.94 91 GLU A O 1
ATOM 736 N N . PRO A 1 92 ? 0.311 -0.429 2.270 1.00 97.00 92 PRO A N 1
ATOM 737 C CA . PRO A 1 92 ? -0.626 0.474 1.618 1.00 97.00 92 PRO A CA 1
ATOM 738 C C . PRO A 1 92 ? -0.104 1.911 1.682 1.00 97.00 92 PRO A C 1
ATOM 740 O O . PRO A 1 92 ? 0.297 2.401 2.739 1.00 97.00 92 PRO A O 1
ATOM 743 N N . HIS A 1 93 ? -0.070 2.589 0.542 1.00 95.50 93 HIS A N 1
ATOM 744 C CA . HIS A 1 93 ? 0.449 3.940 0.452 1.00 95.50 93 HIS A CA 1
ATOM 745 C C . HIS A 1 93 ? -0.545 4.926 1.054 1.00 95.50 93 HIS A C 1
ATOM 747 O O . HIS A 1 93 ? -1.615 5.164 0.499 1.00 95.50 93 HIS A O 1
ATOM 753 N N . VAL A 1 94 ? -0.129 5.555 2.146 1.00 94.94 94 VAL A N 1
ATOM 754 C CA . VAL A 1 94 ? -0.886 6.603 2.826 1.00 94.94 94 VAL A CA 1
ATOM 755 C C . VAL A 1 94 ? -0.549 7.960 2.204 1.00 94.94 94 VAL A C 1
ATOM 757 O O . VAL A 1 94 ? 0.621 8.338 2.080 1.00 94.94 94 VAL A O 1
ATOM 760 N N . THR A 1 95 ? -1.571 8.697 1.776 1.00 95.06 95 THR A N 1
ATOM 761 C CA . THR A 1 95 ? -1.432 10.083 1.308 1.00 95.06 95 THR A CA 1
ATOM 762 C C . THR A 1 95 ? -1.190 11.045 2.473 1.00 95.06 95 THR A C 1
ATOM 764 O O . THR A 1 95 ? -1.439 10.715 3.625 1.00 95.06 95 THR A O 1
ATOM 767 N N . GLU A 1 96 ? -0.743 12.275 2.196 1.00 95.62 96 GLU A N 1
ATOM 768 C CA . GLU A 1 96 ? -0.493 13.272 3.255 1.00 95.62 96 GLU A CA 1
ATOM 769 C C . GLU A 1 96 ? -1.741 13.547 4.115 1.00 95.62 96 GLU A C 1
ATOM 771 O O . GLU A 1 96 ? -1.650 13.612 5.335 1.00 95.62 96 GLU A O 1
ATOM 776 N N . ILE A 1 97 ? -2.922 13.630 3.491 1.00 95.50 97 ILE A N 1
ATOM 777 C CA . ILE A 1 97 ? -4.188 13.867 4.203 1.00 95.50 97 ILE A CA 1
ATOM 778 C C . ILE A 1 97 ? -4.566 12.664 5.075 1.00 95.50 97 ILE A C 1
ATOM 780 O O . ILE A 1 97 ? -5.047 12.838 6.193 1.00 95.50 97 ILE A O 1
ATOM 784 N N . GLU A 1 98 ? -4.368 11.444 4.574 1.00 93.31 98 GLU A N 1
ATOM 785 C CA . GLU A 1 98 ? -4.640 10.227 5.344 1.00 93.31 98 GLU A CA 1
ATOM 786 C C . GLU A 1 98 ? -3.659 10.077 6.509 1.00 93.31 98 GLU A C 1
ATOM 788 O O . GLU A 1 98 ? -4.084 9.701 7.595 1.00 93.31 98 GLU A O 1
ATOM 793 N N . ALA A 1 99 ? -2.390 10.452 6.329 1.00 94.50 99 ALA A N 1
ATOM 794 C CA . ALA A 1 99 ? -1.392 10.450 7.395 1.00 94.50 99 ALA A CA 1
ATOM 795 C C . ALA A 1 99 ? -1.743 11.469 8.492 1.00 94.50 99 ALA A C 1
ATOM 797 O O . ALA A 1 99 ? -1.670 11.160 9.681 1.00 94.50 99 ALA A O 1
ATOM 798 N N . ASP A 1 100 ? -2.194 12.666 8.106 1.00 95.19 100 ASP A N 1
ATOM 799 C CA . ASP A 1 100 ? -2.690 13.675 9.048 1.00 95.19 100 ASP A CA 1
ATOM 800 C C . ASP A 1 100 ? -3.924 13.174 9.818 1.00 95.19 100 ASP A C 1
ATOM 802 O O . ASP A 1 100 ? -4.061 13.415 11.025 1.00 95.19 100 ASP A O 1
ATOM 806 N N . LEU A 1 101 ? -4.829 12.465 9.134 1.00 92.69 101 LEU A N 1
ATOM 807 C CA . LEU A 1 101 ? -6.010 11.857 9.743 1.00 92.69 101 LEU A CA 1
ATOM 808 C C . LEU A 1 101 ? -5.627 10.723 10.703 1.00 92.69 101 LEU A C 1
ATOM 810 O O . LEU A 1 101 ? -6.149 10.676 11.817 1.00 92.69 101 LEU A O 1
ATOM 814 N N . GLU A 1 102 ? -4.709 9.844 10.311 1.00 93.06 102 GLU A N 1
ATOM 815 C CA . GLU A 1 102 ? -4.186 8.756 11.139 1.00 93.06 102 GLU A CA 1
ATOM 816 C C . GLU A 1 102 ? -3.546 9.302 12.420 1.00 93.06 102 GLU A C 1
ATOM 818 O O . GLU A 1 102 ? -3.879 8.872 13.526 1.00 93.06 102 GLU A O 1
ATOM 823 N N . ASP A 1 103 ? -2.683 10.310 12.300 1.00 94.81 103 ASP A N 1
ATOM 824 C CA . ASP A 1 103 ? -2.033 10.972 13.430 1.00 94.81 103 ASP A CA 1
ATOM 825 C C . ASP A 1 103 ? -3.059 11.687 14.332 1.00 94.81 103 ASP A C 1
ATOM 827 O O . ASP A 1 103 ? -3.003 11.620 15.568 1.00 94.81 103 ASP A O 1
ATOM 831 N N . PHE A 1 104 ? -4.070 12.330 13.739 1.00 93.62 104 PHE A N 1
ATOM 832 C CA . PHE A 1 104 ? -5.195 12.892 14.485 1.00 93.62 104 PHE A CA 1
ATOM 833 C C . PHE A 1 104 ? -5.953 11.825 15.287 1.00 93.62 104 PHE A C 1
ATOM 835 O O . PHE A 1 104 ? -6.136 12.001 16.499 1.00 93.62 104 PHE A O 1
ATOM 842 N N . LEU A 1 105 ? -6.369 10.730 14.648 1.00 92.06 105 LEU A N 1
ATOM 843 C CA . LEU A 1 105 ? -7.118 9.646 15.284 1.00 92.06 105 LEU A CA 1
ATOM 844 C C . LEU A 1 105 ? -6.279 8.960 16.363 1.00 92.06 105 LEU A C 1
ATOM 846 O O . LEU A 1 105 ? -6.755 8.796 17.483 1.00 92.06 105 LEU A O 1
ATOM 850 N N . THR A 1 106 ? -5.003 8.689 16.096 1.00 92.50 106 THR A N 1
ATOM 851 C CA . THR A 1 106 ? -4.063 8.082 17.048 1.00 92.50 106 THR A CA 1
ATOM 852 C C . THR A 1 106 ? -3.916 8.922 18.317 1.00 92.50 106 THR A C 1
ATOM 854 O O . THR A 1 106 ? -3.976 8.404 19.437 1.00 92.50 106 THR A O 1
ATOM 857 N N . ARG A 1 107 ? -3.796 10.251 18.194 1.00 93.75 107 ARG A N 1
ATOM 858 C CA . ARG A 1 107 ? -3.763 11.152 19.361 1.00 93.75 107 ARG A CA 1
ATOM 859 C C . ARG A 1 107 ? -5.061 11.135 20.160 1.00 93.75 107 ARG A C 1
ATOM 861 O O . ARG A 1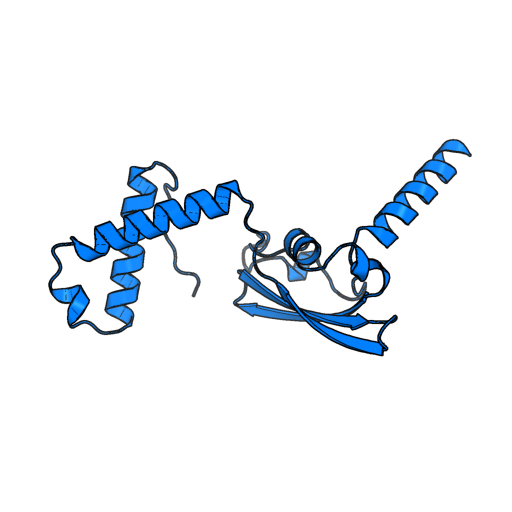 107 ? -5.023 11.209 21.395 1.00 93.75 107 ARG A O 1
ATOM 868 N N . LYS A 1 108 ? -6.208 11.078 19.482 1.00 92.25 108 LYS A N 1
ATOM 869 C CA . LYS A 1 108 ? -7.517 11.011 20.141 1.00 92.25 108 LYS A CA 1
ATOM 870 C C . LYS A 1 108 ? -7.706 9.674 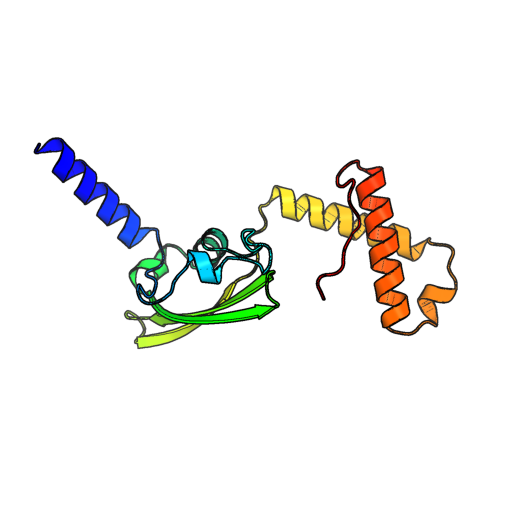20.844 1.00 92.25 108 LYS A C 1
ATOM 872 O O . LYS A 1 108 ? -8.075 9.693 22.013 1.00 92.25 108 LYS A O 1
ATOM 877 N N . LEU A 1 109 ? -7.351 8.570 20.198 1.00 90.25 109 LEU A N 1
ATOM 878 C CA . LEU A 1 109 ? -7.389 7.223 20.756 1.00 90.25 109 LEU A CA 1
ATOM 879 C C . LEU A 1 109 ? -6.509 7.110 22.004 1.00 90.25 109 LEU A C 1
ATOM 881 O O . LEU A 1 109 ? -6.984 6.715 23.062 1.00 90.25 109 LEU A O 1
ATOM 885 N N . LYS A 1 110 ? -5.258 7.585 21.941 1.00 88.69 110 LYS A N 1
ATOM 886 C CA . LYS A 1 110 ? -4.356 7.632 23.105 1.00 88.69 110 LYS A CA 1
ATOM 887 C C . LYS A 1 110 ? -4.955 8.406 24.281 1.00 88.69 110 LYS A C 1
ATOM 889 O O . LYS A 1 110 ? -4.751 8.045 25.438 1.00 88.69 110 LYS A O 1
ATOM 894 N N . THR A 1 111 ? -5.664 9.495 23.988 1.00 86.88 111 THR A N 1
ATOM 895 C CA . THR A 1 111 ? -6.349 10.295 25.010 1.00 86.88 111 THR A CA 1
ATOM 896 C C . THR A 1 111 ? -7.552 9.542 25.575 1.00 86.88 111 THR A C 1
ATOM 898 O O . THR A 1 111 ? -7.712 9.510 26.790 1.00 86.88 111 THR A O 1
ATOM 901 N N . ALA A 1 112 ? -8.361 8.922 24.716 1.00 84.50 112 ALA A N 1
ATOM 902 C CA . ALA A 1 112 ? -9.524 8.135 25.107 1.00 84.50 112 ALA A CA 1
ATOM 903 C C . ALA A 1 112 ? -9.122 6.979 26.030 1.00 84.50 112 ALA A C 1
ATOM 905 O O . ALA A 1 112 ? -9.583 6.945 27.162 1.00 84.50 112 ALA A O 1
ATOM 906 N N . ILE A 1 113 ? -8.144 6.158 25.631 1.00 82.56 113 ILE A N 1
ATOM 907 C CA . ILE A 1 113 ? -7.624 5.043 26.439 1.00 82.56 113 ILE A CA 1
ATOM 908 C C . ILE A 1 113 ? -7.104 5.537 27.794 1.00 82.56 113 ILE A C 1
ATOM 910 O O . ILE A 1 113 ? -7.453 4.982 28.831 1.00 82.56 113 ILE A O 1
ATOM 914 N N . LYS A 1 114 ? -6.318 6.624 27.818 1.00 79.81 114 LYS A N 1
ATOM 915 C CA . LYS A 1 114 ? -5.749 7.171 29.063 1.00 79.81 114 LYS A CA 1
ATOM 916 C C . LYS A 1 114 ? -6.810 7.572 30.095 1.00 79.81 114 LYS A C 1
ATOM 918 O O . LYS A 1 114 ? -6.537 7.506 31.290 1.00 79.81 114 LYS A O 1
ATOM 923 N N . TYR A 1 115 ? -7.954 8.076 29.640 1.00 71.94 115 TYR A N 1
ATOM 924 C CA . TYR A 1 115 ? -9.038 8.546 30.508 1.00 71.94 115 TYR A CA 1
ATOM 925 C C . TYR A 1 115 ? -10.233 7.587 30.549 1.00 71.94 115 TYR A C 1
ATOM 927 O O . TYR A 1 115 ? -11.201 7.865 31.262 1.00 71.94 115 TYR A O 1
ATOM 935 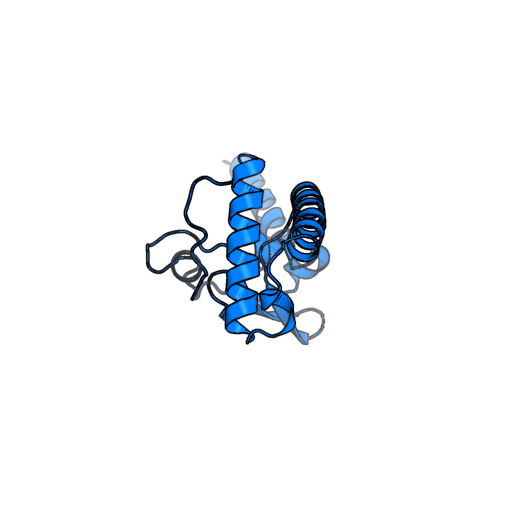N N . SER A 1 116 ? -10.172 6.469 29.820 1.00 66.56 116 SER A N 1
ATOM 936 C CA . SER A 1 116 ? -11.117 5.370 29.965 1.00 66.56 116 SER A CA 1
ATOM 937 C C . SER A 1 116 ? -11.017 4.874 31.406 1.00 66.56 116 SER A C 1
ATOM 939 O O . SER A 1 116 ? -9.932 4.709 31.960 1.00 66.56 116 SER A O 1
ATOM 941 N N . SER A 1 117 ? -12.163 4.768 32.071 1.00 54.22 117 SER A N 1
ATOM 942 C CA . SER A 1 117 ? -12.243 4.494 33.511 1.00 54.22 117 SER A CA 1
ATOM 943 C C . SER A 1 117 ? -12.023 3.013 33.849 1.00 54.22 117 SER A C 1
ATOM 945 O O . SER A 1 117 ? -12.382 2.583 34.941 1.00 54.22 117 SER A O 1
ATOM 947 N N . ASP A 1 118 ? -11.457 2.239 32.920 1.00 55.72 118 ASP A N 1
ATOM 948 C CA . ASP A 1 118 ? -11.172 0.822 33.100 1.00 55.72 118 ASP A CA 1
ATOM 949 C C . ASP A 1 118 ? -9.814 0.646 33.791 1.00 55.72 118 ASP A C 1
ATOM 951 O O . ASP A 1 118 ? -8.750 0.655 33.167 1.00 55.72 118 ASP A O 1
ATOM 955 N N . GLU A 1 119 ? -9.849 0.433 35.110 1.00 50.41 119 GLU A N 1
ATOM 956 C CA . GLU A 1 119 ? -8.712 -0.067 35.904 1.00 50.41 119 GLU A CA 1
ATOM 957 C C . GLU A 1 119 ? -8.108 -1.364 35.314 1.00 50.41 119 GLU A C 1
ATOM 959 O O . GLU A 1 119 ? -6.951 -1.687 35.583 1.00 50.41 119 GLU A O 1
ATOM 964 N N . ALA A 1 120 ? -8.842 -2.066 34.443 1.00 51.03 120 ALA A N 1
ATOM 965 C CA . ALA A 1 120 ? -8.404 -3.267 33.736 1.00 51.03 120 ALA A CA 1
ATOM 966 C C . ALA A 1 120 ? -7.292 -3.031 32.690 1.00 51.03 120 ALA A C 1
ATOM 968 O O . ALA A 1 120 ? -6.537 -3.956 32.387 1.00 51.03 120 ALA A O 1
ATOM 969 N N . ALA A 1 121 ? -7.121 -1.809 32.165 1.00 52.53 121 ALA A N 1
ATOM 970 C CA . ALA A 1 121 ? -6.142 -1.535 31.103 1.00 52.53 121 ALA A CA 1
ATOM 971 C C . ALA A 1 121 ? -4.671 -1.647 31.564 1.00 52.53 121 ALA A C 1
ATOM 973 O O . ALA A 1 121 ? -3.762 -1.754 30.737 1.00 52.53 121 ALA A O 1
ATOM 974 N N . VAL A 1 122 ? -4.417 -1.625 32.879 1.00 54.38 122 VAL A N 1
ATOM 975 C CA . VAL A 1 122 ? -3.056 -1.606 33.446 1.00 54.38 122 VAL A CA 1
ATOM 976 C C . VAL A 1 122 ? -2.613 -2.984 33.971 1.00 54.38 122 VAL A C 1
ATOM 978 O O . VAL A 1 122 ? -1.411 -3.246 34.005 1.00 54.38 122 VAL A O 1
ATOM 981 N N . GLU A 1 123 ? -3.546 -3.896 34.279 1.00 55.31 123 GLU A N 1
ATOM 982 C CA . GLU A 1 123 ? -3.258 -5.240 34.829 1.00 55.31 123 GLU A CA 1
ATOM 983 C C . GLU A 1 123 ? -3.701 -6.426 33.937 1.00 55.31 123 GLU A C 1
ATOM 985 O O . GLU A 1 123 ? -3.472 -7.579 34.303 1.00 55.31 123 GLU A O 1
ATOM 990 N N . GLY A 1 124 ? -4.301 -6.174 32.766 1.00 59.00 124 GLY A N 1
ATOM 991 C CA . GLY A 1 124 ? -4.746 -7.214 31.823 1.00 59.00 124 GLY A CA 1
ATOM 992 C C . GLY A 1 124 ? -3.634 -7.871 30.985 1.00 59.00 124 GLY A C 1
ATOM 993 O O . GLY A 1 124 ? -2.514 -7.361 30.872 1.00 59.00 124 GLY A O 1
ATOM 994 N N . SER A 1 125 ? -3.962 -9.015 30.377 1.00 68.44 125 SER A N 1
ATOM 995 C CA . SER A 1 125 ? -3.133 -9.722 29.388 1.00 68.44 125 SER A CA 1
ATOM 996 C C . SER A 1 125 ? -3.024 -8.946 28.065 1.00 68.44 125 SER A C 1
ATOM 998 O O . SER A 1 125 ? -3.766 -7.994 27.835 1.00 68.44 125 SER A O 1
ATOM 1000 N N . ASP A 1 126 ? -2.118 -9.342 27.162 1.00 70.19 126 ASP A N 1
ATOM 1001 C CA . ASP A 1 126 ? -1.995 -8.677 25.851 1.00 70.19 126 ASP A CA 1
ATOM 1002 C C . ASP A 1 126 ? -3.293 -8.766 25.022 1.00 70.19 126 ASP A C 1
ATOM 1004 O O . ASP A 1 126 ? -3.675 -7.789 24.388 1.00 70.19 126 ASP A O 1
ATOM 1008 N N . ALA A 1 127 ? -4.043 -9.870 25.125 1.00 70.69 127 ALA A N 1
ATOM 1009 C CA . ALA A 1 127 ? -5.351 -10.004 24.476 1.00 70.69 127 ALA A CA 1
ATOM 1010 C C . ALA A 1 127 ? -6.398 -9.020 25.034 1.00 70.69 127 ALA A C 1
ATOM 1012 O O . ALA A 1 127 ? -7.230 -8.501 24.290 1.00 70.69 127 ALA A O 1
ATOM 1013 N N . ASP A 1 128 ? -6.338 -8.727 26.338 1.00 73.38 128 ASP A N 1
ATOM 1014 C CA . ASP A 1 128 ? -7.223 -7.733 26.952 1.00 73.38 128 ASP A CA 1
ATOM 1015 C C . ASP A 1 128 ? -6.901 -6.331 26.410 1.00 73.38 128 ASP A C 1
ATOM 1017 O O . ASP A 1 128 ? -7.809 -5.553 26.120 1.00 73.38 128 ASP A O 1
ATOM 1021 N N . ARG A 1 129 ? -5.617 -6.022 26.181 1.00 79.75 129 ARG A N 1
ATOM 1022 C CA . ARG A 1 129 ? -5.185 -4.739 25.601 1.00 79.75 129 ARG A CA 1
ATOM 1023 C C . ARG A 1 129 ? -5.643 -4.563 24.159 1.00 79.75 129 ARG A C 1
ATOM 1025 O O . ARG A 1 129 ? -6.132 -3.482 23.831 1.00 79.75 129 ARG A O 1
ATOM 1032 N N . ASP A 1 130 ? -5.520 -5.599 23.334 1.00 81.19 130 ASP A N 1
ATOM 1033 C CA . ASP A 1 130 ? -5.972 -5.562 21.938 1.00 81.19 130 ASP A CA 1
ATOM 1034 C C . ASP A 1 130 ? -7.475 -5.258 21.868 1.00 81.19 130 ASP A C 1
ATOM 1036 O O . ASP A 1 130 ? -7.895 -4.339 21.164 1.00 81.19 130 ASP A O 1
ATOM 1040 N N . SER A 1 131 ? -8.276 -5.932 22.700 1.00 82.06 131 SER A N 1
ATOM 1041 C CA . SER A 1 131 ? -9.728 -5.724 22.738 1.00 82.06 131 SER A CA 1
ATOM 1042 C C . SER A 1 131 ? -10.135 -4.301 23.148 1.00 82.06 131 SER A C 1
ATOM 1044 O O . SER A 1 131 ? -11.070 -3.732 22.582 1.00 82.06 131 SER A O 1
ATOM 1046 N N . VAL A 1 132 ? -9.409 -3.686 24.091 1.00 84.81 132 VAL A N 1
ATOM 1047 C CA . VAL A 1 132 ? -9.643 -2.293 24.504 1.00 84.81 132 VAL A CA 1
ATOM 1048 C C . VAL A 1 132 ? -9.315 -1.334 23.361 1.00 84.81 132 VAL A C 1
ATOM 1050 O O . VAL A 1 132 ? -10.080 -0.407 23.096 1.00 84.81 132 VAL A O 1
ATOM 1053 N N . ILE A 1 133 ? -8.202 -1.558 22.656 1.00 85.94 133 ILE A N 1
ATOM 1054 C CA . ILE A 1 133 ? -7.808 -0.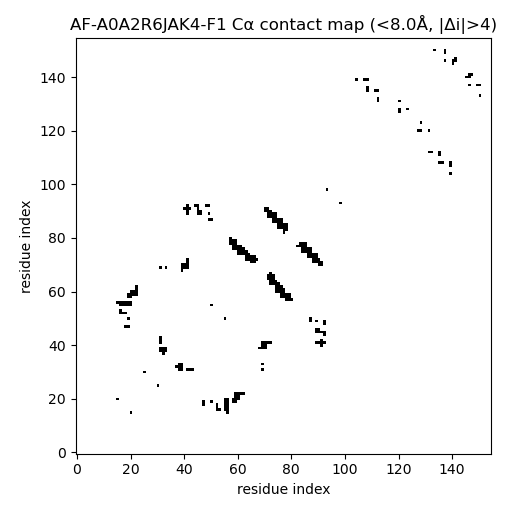733 21.507 1.00 85.94 133 ILE A CA 1
ATOM 1055 C C . ILE A 1 133 ? -8.864 -0.815 20.401 1.00 85.94 133 ILE A C 1
ATOM 1057 O O . ILE A 1 133 ? -9.265 0.225 19.874 1.00 85.94 133 ILE A O 1
ATOM 1061 N N . GLU A 1 134 ? -9.348 -2.012 20.071 1.00 87.19 134 GLU A N 1
ATOM 1062 C CA . GLU A 1 134 ? -10.396 -2.206 19.065 1.00 87.19 134 GLU A CA 1
ATOM 1063 C C . GLU A 1 134 ? -11.697 -1.496 19.455 1.00 87.19 134 GLU A C 1
ATOM 1065 O O . GLU A 1 134 ? -12.255 -0.737 18.656 1.00 87.19 134 GLU A O 1
ATOM 1070 N N . ALA A 1 135 ? -12.154 -1.679 20.697 1.00 85.75 135 ALA A N 1
ATOM 1071 C CA . ALA A 1 135 ? -13.392 -1.083 21.189 1.00 85.75 135 ALA A CA 1
ATOM 1072 C C . ALA A 1 135 ? -13.341 0.453 21.193 1.00 85.75 135 ALA A C 1
ATOM 1074 O O . ALA A 1 135 ? -14.279 1.111 20.733 1.00 85.75 135 ALA A O 1
ATOM 1075 N N . GLU A 1 136 ? -12.245 1.040 21.675 1.00 88.25 136 GLU A N 1
ATOM 1076 C CA . GLU A 1 136 ? -12.058 2.494 21.686 1.00 88.25 136 GLU A CA 1
ATOM 1077 C C . GLU A 1 136 ? -11.894 3.060 20.268 1.00 88.25 136 GLU A C 1
ATOM 1079 O O . GLU A 1 136 ? -12.386 4.152 19.971 1.00 88.25 136 GLU A O 1
ATOM 1084 N N . THR A 1 137 ? -11.266 2.309 19.358 1.00 89.44 137 THR A N 1
ATOM 1085 C CA . THR A 1 137 ? -11.153 2.696 17.944 1.00 89.44 137 THR A CA 1
ATOM 1086 C C . THR A 1 137 ? -12.524 2.717 17.275 1.00 89.44 137 THR A C 1
ATOM 1088 O O . THR A 1 137 ? -12.856 3.706 16.624 1.00 89.44 137 THR A O 1
ATOM 1091 N N . ALA A 1 138 ? -13.360 1.696 17.488 1.00 87.25 138 ALA A N 1
ATOM 1092 C CA . ALA A 1 138 ? -14.723 1.647 16.952 1.00 87.25 138 ALA A CA 1
ATOM 1093 C C . ALA A 1 138 ? -15.561 2.841 17.417 1.00 87.25 138 ALA A C 1
ATOM 1095 O O . ALA A 1 138 ? -16.160 3.535 16.596 1.00 87.25 138 ALA A O 1
ATOM 1096 N N . GLN A 1 139 ? -15.532 3.141 18.717 1.00 86.94 139 GLN A N 1
ATOM 1097 C CA . GLN A 1 139 ? -16.231 4.300 19.275 1.00 86.94 139 GLN A CA 1
ATOM 1098 C C . GLN A 1 139 ? -15.717 5.630 18.708 1.00 86.94 139 GLN A C 1
ATOM 1100 O O . GLN A 1 139 ? -16.489 6.575 18.526 1.00 86.94 139 GLN A O 1
ATOM 1105 N N . LEU A 1 140 ? -14.410 5.740 18.455 1.00 88.94 140 LEU A N 1
ATOM 1106 C CA . LEU A 1 140 ? -13.818 6.941 17.881 1.00 88.94 140 LEU A CA 1
ATOM 1107 C C . LEU A 1 140 ? -14.246 7.134 16.422 1.00 88.94 140 LEU A C 1
ATOM 1109 O O . LEU A 1 140 ? -14.601 8.252 16.047 1.00 88.94 140 LEU A O 1
ATOM 1113 N N . LEU A 1 141 ? -14.226 6.071 15.616 1.00 90.12 141 LEU A N 1
ATOM 1114 C CA . LEU A 1 141 ? -14.638 6.120 14.212 1.00 90.12 141 LEU A CA 1
ATOM 1115 C C . LEU A 1 141 ? -16.133 6.436 14.067 1.00 90.12 141 LEU A C 1
ATOM 1117 O O . LEU A 1 141 ? -16.476 7.311 13.271 1.00 90.12 141 LEU A O 1
ATOM 1121 N N . ASP A 1 142 ? -16.993 5.812 14.878 1.00 88.50 142 ASP A N 1
ATOM 1122 C CA . ASP A 1 142 ? -18.439 6.082 14.930 1.00 88.50 142 ASP A CA 1
ATOM 1123 C C . ASP A 1 142 ? -18.725 7.546 15.302 1.00 88.50 142 ASP A C 1
ATOM 1125 O O . ASP A 1 142 ? -19.452 8.257 14.608 1.00 88.50 142 ASP A O 1
ATOM 1129 N N . ARG A 1 143 ? -18.043 8.074 16.330 1.00 88.25 143 ARG A N 1
ATOM 1130 C CA . ARG A 1 143 ? -18.194 9.474 16.769 1.00 88.25 143 ARG A CA 1
ATOM 1131 C C . ARG A 1 143 ? -17.922 10.491 15.661 1.00 88.25 143 ARG A C 1
ATOM 1133 O O . ARG A 1 143 ? -18.524 11.566 15.661 1.00 88.25 143 ARG A O 1
ATOM 1140 N N . TYR A 1 144 ? -16.977 10.195 14.773 1.00 89.12 144 TYR A N 1
ATOM 1141 C CA . TYR A 1 144 ? -16.631 11.061 13.646 1.00 89.12 144 TYR A CA 1
ATOM 1142 C C . TYR A 1 144 ? -17.373 10.694 12.352 1.00 89.12 144 TYR A C 1
ATOM 1144 O O . TYR A 1 144 ? -17.163 11.366 11.343 1.00 89.12 144 TYR A O 1
ATOM 1152 N N . GLY A 1 145 ? -18.247 9.681 12.372 1.00 86.75 145 GLY A N 1
ATOM 1153 C CA . GLY A 1 145 ? -18.993 9.211 11.204 1.00 86.75 145 GLY A CA 1
ATOM 1154 C C . GLY A 1 145 ? -18.088 8.676 10.093 1.00 86.75 145 GLY A C 1
ATOM 1155 O O . GLY A 1 145 ? -18.382 8.869 8.916 1.00 86.75 145 GLY A O 1
ATOM 1156 N N . LEU A 1 146 ? -16.944 8.088 10.459 1.00 84.94 146 LEU A N 1
ATOM 1157 C CA . LEU A 1 146 ? -15.949 7.585 9.507 1.00 84.94 146 LEU A CA 1
ATOM 1158 C C . LEU A 1 146 ? -16.189 6.123 9.121 1.00 84.94 146 LEU A C 1
ATOM 1160 O O . LEU A 1 146 ? -15.683 5.679 8.091 1.00 84.94 146 LEU A O 1
ATOM 1164 N N . TYR A 1 147 ? -16.926 5.369 9.939 1.00 79.50 147 TYR A N 1
ATOM 1165 C CA . TYR A 1 147 ? -17.174 3.952 9.712 1.00 79.50 147 TYR A CA 1
ATOM 1166 C C . TYR A 1 147 ? -18.431 3.473 10.446 1.00 79.50 147 TYR A C 1
ATOM 1168 O O . TYR A 1 147 ? -18.558 3.711 11.642 1.00 79.50 147 TYR A O 1
ATOM 1176 N N . ASP A 1 148 ? -19.304 2.754 9.734 1.00 67.19 148 ASP A N 1
ATOM 1177 C CA . ASP A 1 148 ? -20.574 2.216 10.260 1.00 67.19 148 ASP A CA 1
ATOM 1178 C C . ASP A 1 148 ? -20.578 0.671 10.374 1.00 67.19 148 ASP A C 1
ATOM 1180 O O . ASP A 1 148 ? -21.604 0.057 10.675 1.00 67.19 148 ASP A O 1
ATOM 1184 N N . GLY A 1 149 ? -19.454 0.007 10.074 1.00 69.31 149 GLY A N 1
ATOM 1185 C CA . GLY A 1 149 ? -19.328 -1.455 10.112 1.00 69.31 149 GLY A CA 1
ATOM 1186 C C . GLY A 1 149 ? -18.726 -1.989 11.422 1.00 69.31 149 GLY A C 1
ATOM 1187 O O . GLY A 1 149 ? -18.209 -1.221 12.233 1.00 69.31 149 GLY A O 1
ATOM 1188 N N . PRO A 1 150 ? -18.740 -3.315 11.649 1.00 61.62 150 PRO A N 1
ATOM 1189 C CA . PRO A 1 150 ? -17.926 -3.919 12.699 1.00 61.62 150 PRO A CA 1
ATOM 1190 C C . PRO A 1 150 ? -16.439 -3.806 12.334 1.00 61.62 150 PRO A C 1
ATOM 1192 O O . PRO A 1 150 ? -16.056 -4.154 11.217 1.00 61.62 150 PRO A O 1
ATOM 1195 N N . ILE A 1 151 ? -15.590 -3.357 13.266 1.00 60.59 151 ILE A N 1
ATOM 1196 C CA . ILE A 1 151 ? -14.133 -3.486 13.111 1.00 60.59 151 ILE A CA 1
ATOM 1197 C C . ILE A 1 151 ? -13.808 -4.972 13.269 1.00 60.59 151 ILE A C 1
ATOM 1199 O O . ILE A 1 151 ? -13.629 -5.468 14.375 1.00 60.59 151 ILE A O 1
ATOM 1203 N N . ALA A 1 152 ? -13.834 -5.717 12.168 1.00 54.53 152 ALA A N 1
ATOM 1204 C CA . ALA A 1 152 ? -13.380 -7.096 12.161 1.00 54.53 152 ALA A CA 1
ATOM 1205 C C . ALA A 1 152 ? -11.850 -7.085 12.089 1.00 54.53 152 ALA A C 1
ATOM 1207 O O . ALA A 1 152 ? -11.283 -6.685 11.069 1.00 54.53 152 ALA A O 1
ATOM 1208 N N . GLY A 1 153 ? -11.193 -7.496 13.175 1.00 47.81 153 GLY A N 1
ATOM 1209 C CA . GLY A 1 153 ? -9.760 -7.764 13.179 1.00 47.81 153 GLY A CA 1
ATOM 1210 C C . GLY A 1 153 ? -9.423 -8.759 12.071 1.00 47.81 153 GLY A C 1
ATOM 1211 O O . GLY A 1 153 ? -10.055 -9.811 11.947 1.00 47.81 153 GLY A O 1
ATOM 1212 N N . ALA A 1 154 ? -8.462 -8.403 11.225 1.00 40.12 154 ALA A N 1
ATOM 1213 C CA . ALA A 1 154 ? -7.894 -9.334 10.270 1.00 40.12 154 ALA A CA 1
ATOM 1214 C C . ALA A 1 154 ? -7.112 -10.404 11.039 1.00 40.12 154 ALA A C 1
ATOM 1216 O O . ALA A 1 154 ? -6.007 -10.148 11.516 1.00 40.12 154 ALA A O 1
ATOM 1217 N N . GLY A 1 155 ? -7.745 -11.564 11.205 1.00 32.50 155 GLY A N 1
ATOM 1218 C CA . GLY A 1 155 ? -7.109 -12.803 11.647 1.00 32.50 155 GLY A CA 1
ATOM 1219 C C . GLY A 1 155 ? -6.494 -13.577 10.491 1.00 32.50 155 GLY A C 1
ATOM 1220 O O . GLY A 1 155 ? -6.981 -13.427 9.346 1.00 32.50 155 GLY A O 1
#

Secondary structure (DSSP, 8-state):
-HHHHHHHHHHHHHHHHHS-B--TTS-HHHHTB-TTSPBPSS-HHHHHHHS-HHHHTTEEEEEEEEEETTTEEEEEEEETTTTEEEEEEE-----HHHHHHHHHHHHHHHHHHHH---THHHHS-HHHHHHHHHHHHHHHHHHTTS--S------

pLDDT: mean 87.41, std 13.15, range [32.5, 98.0]

Foldseek 3Di:
DVVVVVVVVVVVVCCLQQAAAEDPVDPQLVQQADPVRDGFLFHRVQVSVQDDSRQRNQWHWPDKDDPQPRFWIWTWTQGNVVRDIDITITGRDADPVRVVVVVVLVVVLVVCVVPVPDPQCPVDDPVVVVVSSQVSSVVSCVVVVNDDDRPDPDD

Mean predicted aligned error: 7.36 Å